Protein AF-A0A966SD67-F1 (afdb_monomer)

Radius of gyration: 31.3 Å; Cα contacts (8 Å, |Δi|>4): 137; chains: 1; bounding box: 55×80×71 Å

Solvent-accessible surface area (backbone atoms only — not comparable to full-atom values): 10879 Å² total; per-residue (Å²): 132,71,41,62,36,94,68,24,52,66,27,73,65,24,35,52,49,42,26,72,75,70,67,47,82,66,73,81,56,51,48,56,58,88,84,40,52,74,69,48,40,53,48,45,33,53,47,33,41,65,71,39,57,46,92,79,68,77,66,20,41,44,98,88,68,47,69,22,74,73,16,25,38,31,42,35,35,52,38,75,61,28,74,40,67,69,51,35,40,47,49,21,53,51,24,55,53,54,49,50,54,53,49,59,54,52,61,71,69,56,75,87,87,64,81,79,78,74,82,86,75,79,79,84,80,82,85,88,86,86,84,86,91,85,81,89,77,96,71,85,84,75,78,70,92,87,66,74,49,75,65,54,57,50,51,53,59,37,50,77,67,67,56,79,84,69,77,59,72,92,74,71,77,133

pLDDT: mean 77.99, std 21.99, range [31.98, 98.06]

Foldseek 3Di:
DDQADPQADGDPVVQVVCCVPVVDNDDFAAQDLVPDDPVNVVVLLVVLCVLLVDPDHDFQADPVQHGDNSQSNCVSNNHHRDSGSVSSVVSNVVSVVSVVVSVVVVVVPPDPPDDPDDPPDPDDDDDDDDDDDDDDDDDDDDDDPPDPPPVRVVVVVCVVVVNPPDDPCVPPDD

Structure (mmCIF, N/CA/C/O backbone):
data_AF-A0A966SD67-F1
#
_entry.id   AF-A0A966SD67-F1
#
loop_
_atom_site.group_PDB
_atom_site.id
_atom_site.type_symbol
_atom_site.label_atom_id
_atom_site.label_alt_id
_atom_site.label_comp_id
_atom_site.label_asym_id
_atom_site.label_entity_id
_atom_site.label_seq_id
_atom_site.pdbx_PDB_ins_code
_atom_site.Cartn_x
_atom_site.Cartn_y
_atom_site.Cartn_z
_atom_site.occupancy
_atom_site.B_iso_or_equiv
_atom_site.auth_seq_id
_atom_site.auth_comp_id
_atom_site.auth_asym_id
_atom_site.auth_atom_id
_atom_site.pdbx_PDB_model_num
ATOM 1 N N . MET A 1 1 ? -14.382 -19.275 8.416 1.00 63.69 1 MET A N 1
ATOM 2 C CA . MET A 1 1 ? -13.190 -18.395 8.353 1.00 63.69 1 MET A CA 1
ATOM 3 C C . MET A 1 1 ? -13.621 -16.963 8.072 1.00 63.69 1 MET A C 1
ATOM 5 O O . MET A 1 1 ? -14.439 -16.780 7.176 1.00 63.69 1 MET A O 1
ATOM 9 N N . PRO A 1 2 ? -13.102 -15.957 8.793 1.00 87.81 2 PRO A N 1
ATOM 10 C CA . PRO A 1 2 ? -13.427 -14.558 8.525 1.00 87.81 2 PRO A CA 1
ATOM 11 C C . PRO A 1 2 ? -12.929 -14.116 7.135 1.00 87.81 2 PRO A C 1
ATOM 13 O O . PRO A 1 2 ? -11.827 -14.461 6.700 1.00 87.81 2 PRO A O 1
ATOM 16 N N . TYR A 1 3 ? -13.742 -13.336 6.413 1.00 93.62 3 TYR A N 1
ATOM 17 C CA . TYR A 1 3 ? -13.381 -12.807 5.085 1.00 93.62 3 TYR A CA 1
ATOM 18 C C . TYR A 1 3 ? -12.369 -11.655 5.148 1.00 93.62 3 TYR A C 1
ATOM 20 O O . TYR A 1 3 ? -11.628 -11.406 4.194 1.00 93.62 3 TYR A O 1
ATOM 28 N N . LYS A 1 4 ? -12.329 -10.950 6.279 1.00 93.50 4 LYS A N 1
ATOM 29 C CA . LYS A 1 4 ? -11.395 -9.857 6.548 1.00 93.50 4 LYS A CA 1
ATOM 30 C C . LYS A 1 4 ? -10.257 -10.387 7.414 1.00 93.50 4 LYS A C 1
ATOM 32 O O . LYS A 1 4 ? -10.512 -11.030 8.424 1.00 93.50 4 LYS A O 1
ATOM 37 N N . ASP A 1 5 ? -9.026 -10.098 7.015 1.00 93.19 5 ASP A N 1
ATOM 38 C CA . ASP A 1 5 ? -7.834 -10.429 7.793 1.00 93.19 5 ASP A CA 1
ATOM 39 C C . ASP A 1 5 ? -7.634 -9.367 8.897 1.00 93.19 5 ASP A C 1
ATOM 41 O O . ASP A 1 5 ? -7.617 -8.169 8.556 1.00 93.19 5 ASP A O 1
ATOM 45 N N . PRO A 1 6 ? -7.486 -9.758 10.180 1.00 92.62 6 PRO A N 1
ATOM 46 C CA . PRO A 1 6 ? -7.185 -8.845 11.284 1.00 92.62 6 PRO A CA 1
ATOM 47 C C . PRO A 1 6 ? -5.946 -7.976 11.040 1.00 92.62 6 PRO A C 1
ATOM 49 O O . PRO A 1 6 ? -5.934 -6.813 11.431 1.00 92.62 6 PRO A O 1
ATOM 52 N N . HIS A 1 7 ? -4.944 -8.490 10.325 1.00 90.94 7 HIS A N 1
ATOM 53 C CA . HIS A 1 7 ? -3.692 -7.788 10.043 1.00 90.94 7 HIS A CA 1
ATOM 54 C C . HIS A 1 7 ? -3.735 -6.899 8.794 1.00 90.94 7 HIS A C 1
ATOM 56 O O . HIS A 1 7 ? -2.781 -6.170 8.541 1.00 90.94 7 HIS A O 1
ATOM 62 N N . GLY A 1 8 ? -4.816 -6.919 8.005 1.00 92.75 8 GLY A N 1
ATOM 63 C CA . GLY A 1 8 ? -4.898 -6.109 6.782 1.00 92.75 8 GLY A CA 1
ATOM 64 C C . GLY A 1 8 ? -5.465 -6.845 5.571 1.00 92.75 8 GLY A C 1
ATOM 65 O O . GLY A 1 8 ? -5.076 -7.964 5.274 1.00 92.75 8 GLY A O 1
ATOM 66 N N . GLY A 1 9 ? -6.322 -6.189 4.783 1.00 92.56 9 GLY A N 1
ATOM 67 C CA . GLY A 1 9 ? -6.795 -6.739 3.503 1.00 92.56 9 GLY A CA 1
ATOM 68 C C . GLY A 1 9 ? -7.723 -7.963 3.608 1.00 92.56 9 GLY A C 1
ATOM 69 O O . GLY A 1 9 ? -8.271 -8.282 4.665 1.00 92.56 9 GLY A O 1
ATOM 70 N N . LEU A 1 10 ? -7.982 -8.610 2.472 1.00 94.75 10 LEU A N 1
ATOM 71 C CA . LEU A 1 10 ? -8.882 -9.765 2.391 1.00 94.75 10 LEU A CA 1
ATOM 72 C C . LEU A 1 10 ? -8.119 -11.081 2.539 1.00 94.75 10 LEU A C 1
ATOM 74 O O . LEU A 1 10 ? -7.076 -11.273 1.901 1.00 94.75 10 LEU A O 1
ATOM 78 N N . THR A 1 11 ? -8.704 -12.017 3.288 1.00 95.12 11 THR A N 1
ATOM 79 C CA . THR A 1 11 ? -8.219 -13.401 3.360 1.00 95.12 11 THR A CA 1
ATOM 80 C C . THR A 1 11 ? -8.403 -14.105 2.013 1.00 95.12 11 THR A C 1
ATOM 82 O O . THR A 1 11 ? -9.103 -13.614 1.123 1.00 95.12 11 THR A O 1
ATOM 85 N N . ALA A 1 12 ? -7.781 -15.274 1.830 1.00 94.94 12 ALA A N 1
ATOM 86 C CA . ALA A 1 12 ? -7.999 -16.082 0.627 1.00 94.94 12 ALA A CA 1
ATOM 87 C C . ALA A 1 12 ? -9.487 -16.430 0.442 1.00 94.94 12 ALA A C 1
ATOM 89 O O . ALA A 1 12 ? -10.030 -16.230 -0.643 1.00 94.94 12 ALA A O 1
ATOM 90 N N . ALA A 1 13 ? -10.157 -16.831 1.528 1.00 95.38 13 ALA A N 1
ATOM 91 C CA . ALA A 1 13 ? -11.598 -17.070 1.547 1.00 95.38 13 ALA A CA 1
ATOM 92 C C . ALA A 1 13 ? -12.397 -15.803 1.200 1.00 95.38 13 ALA A C 1
ATOM 94 O O . ALA A 1 13 ? -13.325 -15.870 0.402 1.00 95.38 13 ALA A O 1
ATOM 95 N N . GLY A 1 14 ? -12.004 -14.637 1.727 1.00 95.94 14 GLY A N 1
ATOM 96 C CA . GLY A 1 14 ? -12.645 -13.364 1.393 1.00 95.94 14 GLY A CA 1
ATOM 97 C C . GLY A 1 14 ? -12.523 -12.991 -0.087 1.00 95.94 14 GLY A C 1
ATOM 98 O O . GLY A 1 14 ? -13.495 -12.542 -0.689 1.00 95.94 14 GLY A O 1
ATOM 99 N N . ARG A 1 15 ? -11.362 -13.225 -0.711 1.00 96.38 15 ARG A N 1
ATOM 100 C CA . ARG A 1 15 ? -11.186 -13.005 -2.159 1.00 96.38 15 ARG A CA 1
ATOM 101 C C . ARG A 1 15 ? -11.969 -14.016 -2.996 1.00 96.38 15 ARG A C 1
ATOM 103 O O . ARG A 1 15 ? -12.545 -13.628 -4.006 1.00 96.38 15 ARG A O 1
ATOM 110 N N . ALA A 1 16 ? -12.025 -15.281 -2.575 1.00 95.81 16 ALA A N 1
ATOM 111 C CA . ALA A 1 16 ? -12.835 -16.304 -3.237 1.00 95.81 16 ALA A CA 1
ATOM 112 C C . ALA A 1 16 ? -14.333 -15.974 -3.160 1.00 95.81 16 ALA A C 1
ATOM 114 O O . ALA A 1 16 ? -15.037 -16.071 -4.162 1.00 95.81 16 ALA A O 1
ATOM 115 N N . HIS A 1 17 ? -14.800 -15.509 -1.998 1.00 95.50 17 HIS A N 1
ATOM 116 C CA . HIS A 1 17 ? -16.160 -15.016 -1.823 1.00 95.50 17 HIS A CA 1
ATOM 117 C C . HIS A 1 17 ? -16.447 -13.835 -2.754 1.00 95.50 17 HIS A C 1
ATOM 119 O O . HIS A 1 17 ? -17.419 -13.880 -3.495 1.00 95.50 17 HIS A O 1
ATOM 125 N N . TYR A 1 18 ? -15.573 -12.824 -2.773 1.00 95.62 18 TYR A N 1
ATOM 126 C CA . TYR A 1 18 ? -15.722 -11.659 -3.650 1.00 95.62 18 TYR A CA 1
ATOM 127 C C . TYR A 1 18 ? -15.741 -12.043 -5.136 1.00 95.62 18 TYR A C 1
ATOM 129 O O . TYR A 1 18 ? -16.536 -11.515 -5.901 1.00 95.62 18 TYR A O 1
ATOM 137 N N . LYS A 1 19 ? -14.921 -13.017 -5.548 1.00 96.50 19 LYS A N 1
ATOM 138 C CA . LYS A 1 19 ? -14.960 -13.556 -6.913 1.00 96.50 19 LYS A CA 1
ATOM 139 C C . LYS A 1 19 ? -16.297 -14.238 -7.222 1.00 96.50 19 LYS A C 1
ATOM 141 O O . LYS A 1 19 ? -16.782 -14.115 -8.338 1.00 96.50 19 LYS A O 1
ATOM 146 N N . ARG A 1 20 ? -16.881 -14.958 -6.259 1.00 95.88 20 ARG A N 1
ATOM 147 C CA . ARG A 1 20 ? -18.165 -15.653 -6.427 1.00 95.88 20 ARG A CA 1
ATOM 148 C C . ARG A 1 20 ? -19.353 -14.690 -6.484 1.00 95.88 20 ARG A C 1
ATOM 150 O O . ARG A 1 20 ? -20.281 -14.968 -7.231 1.00 95.88 20 ARG A O 1
ATOM 157 N N . THR A 1 21 ? -19.342 -13.607 -5.705 1.00 96.56 21 THR A N 1
ATOM 158 C CA . THR A 1 21 ? -20.473 -12.663 -5.640 1.00 96.56 21 THR A CA 1
ATOM 159 C C . THR A 1 21 ? -20.364 -11.526 -6.649 1.00 96.56 21 THR A C 1
ATOM 161 O O . THR A 1 21 ? -21.345 -11.215 -7.308 1.00 96.56 21 THR A O 1
ATOM 164 N N . GLU A 1 22 ? -19.171 -10.950 -6.823 1.00 96.06 22 GLU A N 1
ATOM 165 C CA . GLU A 1 22 ? -18.946 -9.783 -7.693 1.00 96.06 22 GLU A CA 1
ATOM 166 C C . GLU A 1 22 ? -18.318 -10.148 -9.047 1.00 96.06 22 GLU A C 1
ATOM 168 O O . GLU A 1 22 ? -18.077 -9.281 -9.883 1.00 96.06 22 GLU A O 1
ATOM 173 N N . GLY A 1 23 ? -17.936 -11.412 -9.255 1.00 94.19 23 GLY A N 1
ATOM 174 C CA . GLY A 1 23 ? -17.291 -11.885 -10.489 1.00 94.19 23 GLY A CA 1
ATOM 175 C C . GLY A 1 23 ? -15.821 -11.473 -10.662 1.00 94.19 23 GLY A C 1
ATOM 176 O O . GLY A 1 23 ? -15.126 -11.988 -11.539 1.00 94.19 23 GLY A O 1
ATOM 177 N N . ALA A 1 24 ? -15.293 -10.578 -9.823 1.00 94.06 24 ALA A N 1
ATOM 178 C CA . ALA A 1 24 ? -13.945 -10.037 -9.976 1.00 94.06 24 ALA A CA 1
ATOM 179 C C . ALA A 1 24 ? -12.872 -10.857 -9.233 1.00 94.06 24 ALA A C 1
ATOM 181 O O . ALA A 1 24 ? -12.929 -11.087 -8.024 1.00 94.06 24 ALA A O 1
ATOM 182 N N . ASN A 1 25 ? -11.817 -11.250 -9.954 1.00 94.25 25 ASN A N 1
ATOM 183 C CA . ASN A 1 25 ? -10.694 -12.006 -9.396 1.00 94.25 25 ASN A CA 1
ATOM 184 C C . ASN A 1 25 ? -9.660 -11.086 -8.719 1.00 94.25 25 ASN A C 1
ATOM 186 O O . ASN A 1 25 ? -8.635 -10.730 -9.310 1.00 94.25 25 ASN A O 1
ATOM 190 N N . LEU A 1 26 ? -9.931 -10.685 -7.474 1.00 93.75 26 LEU A N 1
ATOM 191 C CA . LEU A 1 26 ? -9.011 -9.846 -6.707 1.00 93.75 26 LEU A CA 1
ATOM 192 C C . LEU A 1 26 ? -7.688 -10.567 -6.426 1.00 93.75 26 LEU A C 1
ATOM 194 O O . LEU A 1 26 ? -7.645 -11.654 -5.847 1.00 93.75 26 LEU A O 1
ATOM 198 N N . LYS A 1 27 ? -6.584 -9.905 -6.775 1.00 94.50 27 LYS A N 1
ATOM 199 C CA . LYS A 1 27 ? -5.230 -10.359 -6.444 1.00 94.50 27 LYS A CA 1
ATOM 200 C C . LYS A 1 27 ? -4.859 -9.967 -5.006 1.00 94.50 27 LYS A C 1
ATOM 202 O O . LYS A 1 27 ? -5.343 -8.946 -4.514 1.00 94.50 27 LYS A O 1
ATOM 207 N N . PRO A 1 28 ? -3.982 -10.731 -4.332 1.00 95.25 28 PRO A N 1
ATOM 208 C CA . PRO A 1 28 ? -3.408 -10.302 -3.062 1.00 95.25 28 PRO A CA 1
ATOM 209 C C . PRO A 1 28 ? -2.537 -9.044 -3.230 1.00 95.25 28 PRO A C 1
ATOM 211 O O . PRO A 1 28 ? -2.063 -8.723 -4.330 1.00 95.25 28 PRO A O 1
ATOM 214 N N . GLY A 1 29 ? -2.320 -8.343 -2.114 1.00 95.00 29 GLY A N 1
ATOM 215 C CA . GLY A 1 29 ? -1.391 -7.219 -2.046 1.00 95.00 29 GLY A CA 1
ATOM 216 C C . GLY A 1 29 ? 0.041 -7.647 -2.374 1.00 95.00 29 GLY A C 1
ATOM 217 O O . GLY A 1 29 ? 0.445 -8.788 -2.141 1.00 95.00 29 GLY A O 1
ATOM 218 N N . VAL A 1 30 ? 0.810 -6.733 -2.963 1.00 97.31 30 VAL A N 1
ATOM 219 C CA . VAL A 1 30 ? 2.197 -6.995 -3.377 1.00 97.31 30 VAL A CA 1
ATOM 220 C C . VAL A 1 30 ? 3.118 -6.759 -2.187 1.00 97.31 30 VAL A C 1
ATOM 222 O O . VAL A 1 30 ? 3.453 -5.616 -1.918 1.00 97.31 30 VAL A O 1
ATOM 225 N N . LYS A 1 31 ? 3.523 -7.818 -1.477 1.00 94.88 31 LYS A N 1
ATOM 226 C CA . LYS A 1 31 ? 4.345 -7.685 -0.260 1.00 94.88 31 LYS A CA 1
ATOM 227 C C . LYS A 1 31 ? 5.820 -7.369 -0.543 1.00 94.88 31 LYS A C 1
ATOM 229 O O . LYS A 1 31 ? 6.410 -6.531 0.122 1.00 94.88 31 LYS A O 1
ATOM 234 N N . ASN A 1 32 ? 6.402 -7.984 -1.574 1.00 94.38 32 ASN A N 1
ATOM 235 C CA . ASN A 1 32 ? 7.828 -7.848 -1.886 1.00 94.38 32 ASN A CA 1
ATOM 236 C C . ASN A 1 32 ? 8.028 -7.031 -3.164 1.00 94.38 32 ASN A C 1
ATOM 238 O O . ASN A 1 32 ? 8.221 -7.588 -4.240 1.00 94.38 32 ASN A O 1
ATOM 242 N N . TYR A 1 33 ? 7.965 -5.699 -3.064 1.00 94.44 33 TYR A N 1
ATOM 243 C CA . TYR A 1 33 ? 8.054 -4.822 -4.241 1.00 94.44 33 TYR A CA 1
ATOM 244 C C . TYR A 1 33 ? 9.338 -5.035 -5.061 1.00 94.44 33 TYR A C 1
ATOM 246 O O . TYR A 1 33 ? 9.281 -5.046 -6.287 1.00 94.44 33 TYR A O 1
ATOM 254 N N . SER A 1 34 ? 10.495 -5.200 -4.413 1.00 92.88 34 SER A N 1
ATOM 255 C CA . SER A 1 34 ? 11.796 -5.246 -5.099 1.00 92.88 34 SER A CA 1
ATOM 256 C C . SER A 1 34 ? 11.910 -6.421 -6.077 1.00 92.88 34 SER A C 1
ATOM 258 O O . SER A 1 34 ? 12.311 -6.220 -7.227 1.00 92.88 34 SER A O 1
ATOM 260 N N . SER A 1 35 ? 11.466 -7.611 -5.661 1.00 94.81 35 SER A N 1
ATOM 261 C CA . SER A 1 35 ? 11.446 -8.835 -6.475 1.00 94.81 35 SER A CA 1
ATOM 262 C C . SER A 1 35 ? 10.172 -9.007 -7.309 1.00 94.81 35 SER A C 1
ATOM 264 O O . SER A 1 35 ? 10.068 -9.949 -8.089 1.00 94.81 35 SER A O 1
ATOM 266 N N . ALA A 1 36 ? 9.198 -8.103 -7.178 1.00 95.31 36 ALA A N 1
ATOM 267 C CA . ALA A 1 36 ? 7.938 -8.198 -7.899 1.00 95.31 36 ALA A CA 1
ATOM 268 C C . ALA A 1 36 ? 8.106 -7.989 -9.415 1.00 95.31 36 ALA A C 1
ATOM 270 O O . ALA A 1 36 ? 8.980 -7.244 -9.883 1.00 95.31 36 ALA A O 1
ATOM 271 N N . SER A 1 37 ? 7.199 -8.597 -10.186 1.00 95.81 37 SER A N 1
ATOM 272 C CA . SER A 1 37 ? 7.109 -8.383 -11.632 1.00 95.81 37 SER A CA 1
ATOM 273 C C . SER A 1 37 ? 6.841 -6.903 -11.965 1.00 95.81 37 SER A C 1
ATOM 275 O O . SER A 1 37 ? 6.275 -6.174 -11.141 1.00 95.81 37 SER A O 1
ATOM 277 N N . PRO A 1 38 ? 7.164 -6.421 -13.181 1.00 95.50 38 PRO A N 1
ATOM 278 C CA . PRO A 1 38 ? 6.844 -5.047 -13.580 1.00 95.50 38 PRO A CA 1
ATOM 279 C C . PRO A 1 38 ? 5.353 -4.700 -13.439 1.00 95.50 38 PRO A C 1
ATOM 281 O O . PRO A 1 38 ? 5.005 -3.586 -13.045 1.00 95.50 38 PRO A O 1
ATOM 284 N N . ALA A 1 39 ? 4.461 -5.657 -13.711 1.00 95.56 39 ALA A N 1
ATOM 285 C CA . ALA A 1 39 ? 3.018 -5.475 -13.560 1.00 95.56 39 ALA A CA 1
ATOM 286 C C . ALA A 1 39 ? 2.601 -5.348 -12.084 1.00 95.56 39 ALA A C 1
ATOM 288 O O . ALA A 1 39 ? 1.791 -4.487 -11.732 1.00 95.56 39 ALA A O 1
ATOM 289 N N . ASP A 1 40 ? 3.177 -6.165 -11.203 1.00 96.75 40 ASP A N 1
ATOM 290 C CA . ASP A 1 40 ? 2.936 -6.083 -9.761 1.00 96.75 40 ASP A CA 1
ATOM 291 C C . ASP A 1 40 ? 3.491 -4.787 -9.165 1.00 96.75 40 ASP A C 1
ATOM 293 O O . ASP A 1 40 ? 2.816 -4.147 -8.360 1.00 96.75 40 ASP A O 1
ATOM 297 N N . LYS A 1 41 ? 4.662 -4.333 -9.624 1.00 97.50 41 LYS A N 1
ATOM 298 C CA . LYS A 1 41 ? 5.235 -3.035 -9.241 1.00 97.50 41 LYS A CA 1
ATOM 299 C C . LYS A 1 41 ? 4.293 -1.883 -9.597 1.00 97.50 41 LYS A C 1
ATOM 301 O O . LYS A 1 41 ? 3.977 -1.055 -8.743 1.00 97.50 41 LYS A O 1
ATOM 306 N N . LYS A 1 42 ? 3.755 -1.872 -10.823 1.00 97.12 42 LYS A N 1
ATOM 307 C CA . LYS A 1 42 ? 2.733 -0.896 -11.245 1.00 97.12 42 LYS A CA 1
ATOM 308 C C . LYS A 1 42 ? 1.477 -0.964 -10.367 1.00 97.12 42 LYS A C 1
ATOM 310 O O . LYS A 1 42 ? 0.950 0.079 -9.980 1.00 97.12 42 LYS A O 1
ATOM 315 N N . ARG A 1 43 ? 1.022 -2.170 -9.999 1.00 97.69 43 ARG A N 1
ATOM 316 C CA . ARG A 1 43 ? -0.128 -2.353 -9.098 1.00 97.69 43 ARG A CA 1
ATOM 317 C C . ARG A 1 43 ? 0.145 -1.791 -7.702 1.00 97.69 43 ARG A C 1
ATOM 319 O O . ARG A 1 43 ? -0.712 -1.094 -7.169 1.00 97.69 43 ARG A O 1
ATOM 326 N N . TRP A 1 44 ? 1.327 -2.042 -7.142 1.00 98.06 44 TRP A N 1
ATOM 327 C CA . TRP A 1 44 ? 1.737 -1.491 -5.848 1.00 98.06 44 TRP A CA 1
ATOM 328 C C . TRP A 1 44 ? 1.747 0.046 -5.869 1.00 98.06 44 TRP A C 1
ATOM 330 O O . TRP A 1 44 ? 1.163 0.680 -4.996 1.00 98.06 44 TRP A O 1
ATOM 340 N N . ILE A 1 45 ? 2.315 0.657 -6.916 1.00 98.06 45 ILE A N 1
ATOM 341 C CA . ILE A 1 45 ? 2.334 2.123 -7.075 1.00 98.06 45 ILE A CA 1
ATOM 342 C C . ILE A 1 45 ? 0.913 2.687 -7.162 1.00 98.06 45 ILE A C 1
ATOM 344 O O . ILE A 1 45 ? 0.602 3.698 -6.529 1.00 98.06 45 ILE A O 1
ATOM 348 N N . SER A 1 46 ? 0.048 2.044 -7.952 1.00 97.69 46 SER A N 1
ATOM 349 C CA . SER A 1 46 ? -1.346 2.461 -8.114 1.00 97.69 46 SER A CA 1
ATOM 350 C C . SER A 1 46 ? -2.108 2.382 -6.793 1.00 97.69 46 SER A C 1
ATOM 352 O O . SER A 1 46 ? -2.775 3.343 -6.415 1.00 97.69 46 SER A O 1
ATOM 354 N N . TRP A 1 47 ? -1.952 1.280 -6.056 1.00 97.50 47 TRP A N 1
ATOM 355 C CA . TRP A 1 47 ? -2.532 1.117 -4.727 1.00 97.50 47 TRP A CA 1
ATOM 356 C C . TRP A 1 47 ? -2.096 2.242 -3.781 1.00 97.50 47 TRP A C 1
ATOM 358 O O . TRP A 1 47 ? -2.952 2.968 -3.274 1.00 97.50 47 TRP A O 1
ATOM 368 N N . ALA A 1 48 ? -0.788 2.453 -3.614 1.00 97.88 48 ALA A N 1
ATOM 369 C CA . ALA A 1 48 ? -0.257 3.470 -2.708 1.00 97.88 48 ALA A CA 1
ATOM 370 C C . ALA A 1 48 ? -0.746 4.881 -3.080 1.00 97.88 48 ALA A C 1
ATOM 372 O O . ALA A 1 48 ? -1.104 5.675 -2.211 1.00 97.88 48 ALA A O 1
ATOM 373 N N . SER A 1 49 ? -0.840 5.168 -4.381 1.00 97.75 49 SER A N 1
ATOM 374 C CA . SER A 1 49 ? -1.357 6.439 -4.898 1.00 97.75 49 SER A CA 1
ATOM 375 C C . SER A 1 49 ? -2.836 6.651 -4.578 1.00 97.75 49 SER A C 1
ATOM 377 O O . SER A 1 49 ? -3.227 7.749 -4.198 1.00 97.75 49 SER A O 1
ATOM 379 N N . ARG A 1 50 ? -3.671 5.612 -4.697 1.00 96.88 50 ARG A N 1
ATOM 380 C CA . ARG A 1 50 ? -5.113 5.717 -4.420 1.00 96.88 50 ARG A CA 1
ATOM 381 C C . ARG A 1 50 ? -5.417 5.790 -2.927 1.00 96.88 50 ARG A C 1
ATOM 383 O O . ARG A 1 50 ? -6.297 6.542 -2.532 1.00 96.88 50 ARG A O 1
ATOM 390 N N . PHE A 1 51 ? -4.699 5.023 -2.109 1.00 95.94 51 PHE A N 1
ATOM 391 C CA . PHE A 1 51 ? -4.963 4.944 -0.671 1.00 95.94 51 PHE A CA 1
ATOM 392 C C . PHE A 1 51 ? -4.369 6.122 0.104 1.00 95.94 51 PHE A C 1
ATOM 394 O O . PHE A 1 51 ? -5.035 6.655 0.989 1.00 95.94 51 PHE A O 1
ATOM 401 N N . TYR A 1 52 ? -3.155 6.558 -0.240 1.00 97.00 52 TYR A N 1
ATOM 402 C CA . TYR A 1 52 ? -2.415 7.560 0.539 1.00 97.00 52 TYR A CA 1
ATOM 403 C C . TYR A 1 52 ? -2.163 8.878 -0.210 1.00 97.00 52 TYR A C 1
ATOM 405 O O . TYR A 1 52 ? -1.695 9.851 0.380 1.00 97.00 52 TYR A O 1
ATOM 413 N N . GLY A 1 53 ? -2.502 8.941 -1.501 1.00 95.81 53 GLY A N 1
ATOM 414 C CA . GLY A 1 53 ? -2.454 10.171 -2.301 1.00 95.81 53 GLY A CA 1
ATOM 415 C C . GLY A 1 53 ? -3.748 10.993 -2.275 1.00 95.81 53 GLY A C 1
ATOM 416 O O . GLY A 1 53 ? -3.795 12.064 -2.875 1.00 95.81 53 GLY A O 1
ATOM 417 N N . GLN A 1 54 ? -4.799 10.519 -1.599 1.00 95.31 54 GLN A N 1
ATOM 418 C CA . GLN A 1 54 ? -6.054 11.264 -1.450 1.00 95.31 54 GLN A CA 1
ATOM 419 C C . GLN A 1 54 ? -5.855 12.562 -0.647 1.00 95.31 54 GLN A C 1
ATOM 421 O O . GLN A 1 54 ? -4.941 12.654 0.169 1.00 95.31 54 GLN A O 1
ATOM 426 N N . LYS A 1 55 ? -6.687 13.588 -0.877 1.00 94.69 55 LYS A N 1
ATOM 427 C CA . LYS A 1 55 ? -6.572 14.870 -0.152 1.00 94.69 55 LYS A CA 1
ATOM 428 C C . LYS A 1 55 ? -6.826 14.687 1.344 1.00 94.69 55 LYS A C 1
ATOM 430 O O . LYS A 1 55 ? -5.981 15.071 2.142 1.00 94.69 55 LYS A O 1
ATOM 435 N N . ASN A 1 56 ? -7.926 14.018 1.678 1.00 94.25 56 ASN A N 1
ATOM 436 C CA . ASN A 1 56 ? -8.346 13.764 3.050 1.00 94.25 56 ASN A CA 1
ATOM 437 C C . ASN A 1 56 ? -8.014 12.317 3.398 1.00 94.25 56 ASN A C 1
ATOM 439 O O . ASN A 1 56 ? -8.674 11.410 2.896 1.00 94.25 56 ASN A O 1
ATOM 443 N N . LEU A 1 57 ? -6.983 12.083 4.209 1.00 93.94 57 LEU A N 1
ATOM 444 C CA . LEU A 1 57 ? -6.698 10.730 4.678 1.00 93.94 57 LEU A CA 1
ATOM 445 C C . LEU A 1 57 ? -7.594 10.395 5.874 1.00 93.94 57 LEU A C 1
ATOM 447 O O . LEU A 1 57 ? -7.818 11.253 6.728 1.00 93.94 57 LEU A O 1
ATOM 451 N N . PRO A 1 58 ? -8.077 9.145 5.979 1.00 91.88 58 PRO A N 1
ATOM 452 C CA . PRO A 1 58 ? -8.671 8.681 7.223 1.00 91.88 58 PRO A CA 1
ATOM 453 C C . PRO A 1 58 ? -7.621 8.717 8.346 1.00 91.88 58 PRO A C 1
ATOM 455 O O . PRO A 1 58 ? -6.422 8.645 8.067 1.00 91.88 58 PRO A O 1
ATOM 458 N 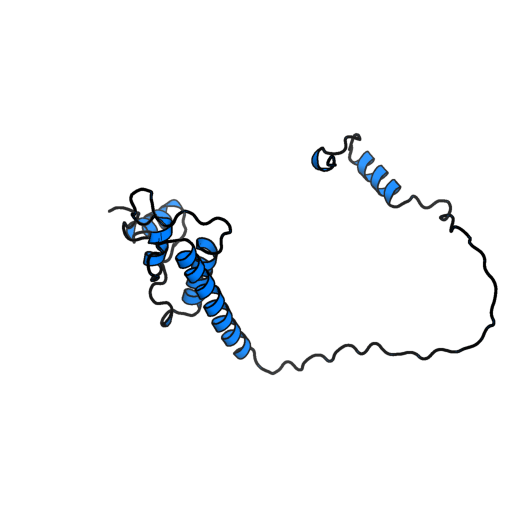N . PRO A 1 59 ? -8.034 8.768 9.621 1.00 94.31 59 PRO A N 1
ATOM 459 C CA . PRO A 1 59 ? -7.094 8.665 10.727 1.00 94.31 59 PRO A CA 1
ATOM 460 C C . PRO A 1 59 ? -6.365 7.314 10.687 1.00 94.31 59 PRO A C 1
ATOM 462 O O . PRO A 1 59 ? -6.953 6.271 10.379 1.00 94.31 59 PRO A O 1
ATOM 465 N N . MET A 1 60 ? -5.064 7.322 10.981 1.00 95.75 60 MET A N 1
ATOM 466 C CA . MET A 1 60 ? -4.245 6.101 10.991 1.00 95.75 60 MET A CA 1
ATOM 467 C C . MET A 1 60 ? -4.350 5.333 12.314 1.00 95.75 60 MET A C 1
ATOM 469 O O . MET A 1 60 ? -4.175 4.116 12.335 1.00 95.75 60 MET A O 1
ATOM 473 N N . LYS A 1 61 ? -4.732 6.020 13.395 1.00 96.31 61 LYS A N 1
ATOM 474 C CA . LYS A 1 61 ? -5.037 5.433 14.701 1.00 96.31 61 LYS A CA 1
ATOM 475 C C . LYS A 1 61 ? -6.482 5.704 15.094 1.00 96.31 61 LYS A C 1
ATOM 477 O O . LYS A 1 61 ? -7.051 6.737 14.751 1.00 96.31 61 LYS A O 1
ATOM 482 N N . LYS A 1 62 ? -7.072 4.749 15.797 1.00 93.88 62 LYS A N 1
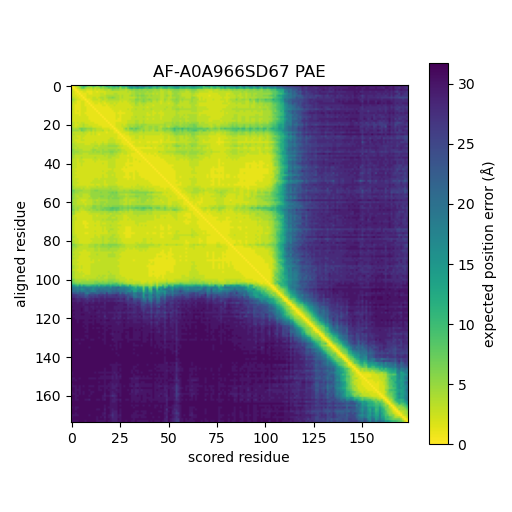ATOM 483 C CA . LYS A 1 62 ? -8.351 4.897 16.490 1.00 93.88 62 LYS A CA 1
ATOM 484 C C . LYS A 1 62 ? -8.155 5.708 17.787 1.00 93.88 62 LYS A C 1
ATOM 486 O O . LYS A 1 62 ? -7.017 5.856 18.234 1.00 93.88 62 LYS A O 1
ATOM 491 N N . PRO A 1 63 ? -9.241 6.151 18.449 1.00 94.25 63 PRO A N 1
ATOM 492 C CA . PRO A 1 63 ? -9.155 6.804 19.760 1.00 94.25 63 PRO A CA 1
ATOM 493 C C . PRO A 1 63 ? -8.465 5.955 20.841 1.00 94.25 63 PRO A C 1
ATOM 495 O O . PRO A 1 63 ? -7.819 6.501 21.724 1.00 94.25 63 PRO A O 1
ATOM 498 N N . ASN A 1 64 ? -8.543 4.623 20.742 1.00 92.56 64 ASN A N 1
ATOM 499 C CA . ASN A 1 64 ? -7.875 3.682 21.651 1.00 92.56 64 ASN A CA 1
ATOM 500 C C . ASN A 1 64 ? -6.381 3.444 21.323 1.00 92.56 64 ASN A C 1
ATOM 502 O O . ASN A 1 64 ? -5.759 2.572 21.918 1.00 92.56 64 ASN A O 1
ATOM 506 N N . GLY A 1 65 ? -5.809 4.160 20.348 1.00 92.56 65 GLY A N 1
ATOM 507 C CA . GLY A 1 65 ? -4.404 4.032 19.942 1.00 92.56 65 GLY A CA 1
ATOM 508 C C . GLY A 1 65 ? -4.104 2.897 18.955 1.00 92.56 65 GLY A C 1
ATOM 509 O O . GLY A 1 65 ? -3.023 2.885 18.361 1.00 92.56 65 GLY A O 1
ATOM 510 N N . GLU A 1 66 ? -5.048 1.986 18.709 1.00 94.06 66 GLU A N 1
ATOM 511 C CA . GLU A 1 66 ? -4.875 0.898 17.745 1.00 94.06 66 GLU A CA 1
ATOM 512 C C . GLU A 1 66 ? -4.849 1.408 16.297 1.00 94.06 66 GLU A C 1
ATOM 514 O O . GLU A 1 66 ? -5.533 2.385 15.964 1.00 94.06 66 GLU A O 1
ATOM 519 N N . PRO A 1 67 ? -4.140 0.719 15.386 1.00 96.44 67 PRO A N 1
ATOM 520 C CA . PRO A 1 67 ? -4.169 1.069 13.977 1.00 96.44 67 PRO A CA 1
ATOM 521 C C . PRO A 1 67 ? -5.574 0.899 13.390 1.00 96.44 67 PRO A C 1
ATOM 523 O O . PRO A 1 67 ? -6.289 -0.078 13.643 1.00 96.44 67 PRO A O 1
ATOM 526 N N . THR A 1 68 ? -5.983 1.854 12.557 1.00 96.12 68 THR A N 1
ATOM 527 C CA . THR A 1 68 ? -7.242 1.737 11.823 1.00 96.12 68 THR A CA 1
ATOM 528 C C . THR A 1 68 ? -7.134 0.704 10.712 1.00 96.12 68 THR A C 1
ATOM 530 O O . THR A 1 68 ? -6.057 0.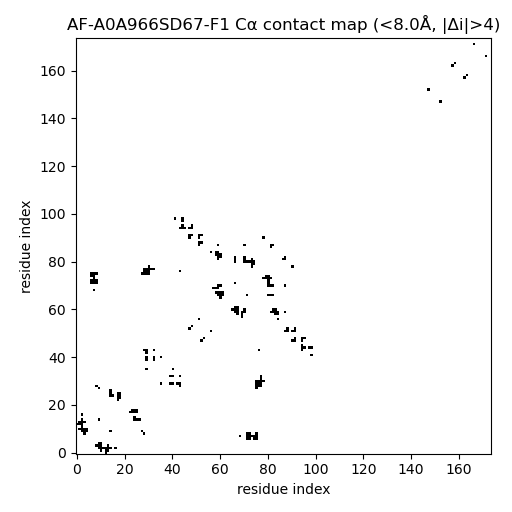302 10.265 1.00 96.12 68 THR A O 1
ATOM 533 N N . ARG A 1 69 ? -8.289 0.306 10.178 1.00 94.12 69 ARG A N 1
ATOM 534 C CA . ARG A 1 69 ? -8.346 -0.588 9.022 1.00 94.12 69 ARG A CA 1
ATOM 535 C C . ARG A 1 69 ? -7.621 -0.020 7.794 1.00 94.12 69 ARG A C 1
ATOM 537 O O . ARG A 1 69 ? -7.036 -0.778 7.017 1.00 94.12 69 ARG A O 1
ATOM 544 N N . ALA A 1 70 ? -7.652 1.302 7.633 1.00 92.88 70 ALA A N 1
ATOM 545 C CA . ALA A 1 70 ? -6.929 1.999 6.578 1.00 92.88 70 ALA A CA 1
ATOM 546 C C . ALA A 1 70 ? -5.408 1.878 6.767 1.00 92.88 70 ALA A C 1
ATOM 548 O O . ALA A 1 70 ? -4.702 1.573 5.806 1.00 92.88 70 ALA A O 1
ATOM 549 N N . ALA A 1 71 ? -4.913 2.017 8.001 1.00 96.25 71 ALA A N 1
ATOM 550 C CA . ALA A 1 71 ? -3.500 1.825 8.317 1.00 96.25 71 ALA A CA 1
ATOM 551 C C . ALA A 1 71 ? -3.056 0.366 8.107 1.00 96.25 71 ALA A C 1
ATOM 553 O O . ALA A 1 71 ? -2.060 0.114 7.433 1.00 96.25 71 ALA A O 1
ATOM 554 N N . LEU A 1 72 ? -3.843 -0.610 8.571 1.00 96.94 72 LEU A N 1
ATOM 555 C CA . LEU A 1 72 ? -3.558 -2.046 8.398 1.00 96.94 72 LEU A CA 1
ATOM 556 C C . LEU A 1 72 ? -3.499 -2.486 6.927 1.00 96.94 72 LEU A C 1
ATOM 558 O O . LEU A 1 72 ? -2.892 -3.500 6.591 1.00 96.94 72 LEU A O 1
ATOM 562 N N . THR A 1 73 ? -4.095 -1.717 6.013 1.00 95.94 73 THR A N 1
ATOM 563 C CA . THR A 1 73 ? -3.963 -1.998 4.579 1.00 95.94 73 THR A CA 1
ATOM 564 C C . THR A 1 73 ? -2.507 -1.879 4.111 1.00 95.94 73 THR A C 1
ATOM 566 O O . THR A 1 73 ? -2.127 -2.615 3.207 1.00 95.94 73 THR A O 1
ATOM 569 N N . ALA A 1 74 ? -1.669 -1.052 4.748 1.00 97.06 74 ALA A N 1
ATOM 570 C CA . ALA A 1 74 ? -0.240 -0.976 4.434 1.00 97.06 74 ALA A CA 1
ATOM 571 C C . ALA A 1 74 ? 0.466 -2.326 4.628 1.00 97.06 74 ALA A C 1
ATOM 573 O O . ALA A 1 74 ? 1.150 -2.800 3.718 1.00 97.06 74 ALA A O 1
ATOM 574 N N . ALA A 1 75 ? 0.200 -2.999 5.752 1.00 96.38 75 ALA A N 1
ATOM 575 C CA . ALA A 1 75 ? 0.773 -4.309 6.064 1.00 96.38 75 ALA A CA 1
ATOM 576 C C . ALA A 1 75 ? 0.364 -5.381 5.044 1.00 96.38 75 ALA A C 1
ATOM 578 O O . ALA A 1 75 ? 1.183 -6.200 4.619 1.00 96.38 75 ALA A O 1
ATOM 579 N N . ALA A 1 76 ? -0.879 -5.331 4.557 1.00 95.88 76 ALA A N 1
ATOM 580 C CA . ALA A 1 76 ? -1.352 -6.233 3.504 1.00 95.88 76 ALA A CA 1
ATOM 581 C C . ALA A 1 76 ? -0.565 -6.097 2.180 1.00 95.88 76 ALA A C 1
ATOM 583 O O . ALA A 1 76 ? -0.572 -7.020 1.362 1.00 95.88 76 ALA A O 1
ATOM 584 N N . TRP A 1 77 ? 0.119 -4.967 1.981 1.00 96.94 77 TRP A N 1
ATOM 585 C CA . TRP A 1 77 ? 0.946 -4.634 0.817 1.00 96.94 77 TRP A CA 1
ATOM 586 C C . TRP A 1 77 ? 2.443 -4.527 1.151 1.00 96.94 77 TRP A C 1
ATOM 588 O O . TRP A 1 77 ? 3.203 -3.926 0.392 1.00 96.94 77 TRP A O 1
ATOM 598 N N . GLY A 1 78 ? 2.871 -5.119 2.271 1.00 95.62 78 GLY A N 1
ATOM 599 C CA . GLY A 1 78 ? 4.282 -5.216 2.655 1.00 95.62 78 GLY A CA 1
ATOM 600 C C . GLY A 1 78 ? 4.928 -3.903 3.092 1.00 95.62 78 GLY A C 1
ATOM 601 O O . GLY A 1 78 ? 6.151 -3.822 3.156 1.00 95.62 78 GLY A O 1
ATOM 602 N N . GLU A 1 79 ? 4.135 -2.875 3.382 1.00 96.69 79 GLU A N 1
ATOM 603 C CA . GLU A 1 79 ? 4.623 -1.654 4.018 1.00 96.69 79 GLU A CA 1
ATOM 604 C C . GLU A 1 79 ? 4.360 -1.707 5.530 1.00 96.69 79 GLU A C 1
ATOM 606 O O . GLU A 1 79 ? 3.404 -2.355 5.968 1.00 96.69 79 GLU A O 1
ATOM 611 N N . PRO A 1 80 ? 5.177 -1.026 6.348 1.00 96.31 80 PRO A N 1
ATOM 612 C CA . PRO A 1 80 ? 4.886 -0.880 7.768 1.00 96.31 80 PRO A CA 1
ATOM 613 C C . PRO A 1 80 ? 3.551 -0.155 7.974 1.00 96.31 80 PRO A C 1
ATOM 615 O O . PRO A 1 80 ? 3.158 0.699 7.176 1.00 96.31 80 PRO A O 1
ATOM 618 N N . VAL A 1 81 ? 2.851 -0.489 9.060 1.00 97.19 81 VAL A N 1
ATOM 619 C CA . VAL A 1 81 ? 1.586 0.161 9.419 1.00 97.19 81 VAL A CA 1
ATOM 620 C C . VAL A 1 81 ? 1.869 1.623 9.794 1.00 97.19 81 VAL A C 1
ATOM 622 O O . VAL A 1 81 ? 2.590 1.857 10.764 1.00 97.19 81 VAL A O 1
ATOM 625 N N . PRO A 1 82 ? 1.339 2.616 9.056 1.00 96.62 82 PRO A N 1
ATOM 626 C CA . PRO A 1 82 ? 1.568 4.019 9.372 1.00 96.62 82 PRO A CA 1
ATOM 627 C C . PRO A 1 82 ? 0.879 4.389 10.689 1.00 96.62 82 PRO A C 1
ATOM 629 O O . PRO A 1 82 ? -0.276 4.034 10.917 1.00 96.62 82 PRO A O 1
ATOM 632 N N . SER A 1 83 ? 1.584 5.122 11.548 1.00 94.88 83 SER A N 1
ATOM 633 C CA . SER A 1 83 ? 1.076 5.615 12.835 1.00 94.88 83 SER A CA 1
ATOM 634 C C . SER A 1 83 ? 0.330 6.943 12.733 1.00 94.88 83 SER A C 1
ATOM 636 O O . SER A 1 83 ? -0.498 7.247 13.588 1.00 94.88 83 SER A O 1
ATOM 638 N N . ASP A 1 84 ? 0.639 7.740 11.715 1.00 95.69 84 ASP A N 1
ATOM 639 C CA . ASP A 1 84 ? 0.184 9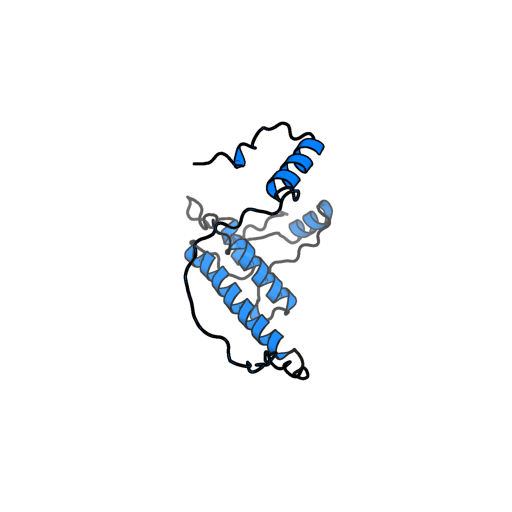.117 11.535 1.00 95.69 84 ASP A CA 1
ATOM 640 C C . ASP A 1 84 ? 0.084 9.465 10.040 1.00 95.69 84 ASP A C 1
ATOM 642 O O . ASP A 1 84 ? 0.462 8.679 9.162 1.00 95.69 84 ASP A O 1
ATOM 646 N N . GLU A 1 85 ? -0.450 10.652 9.737 1.00 95.25 85 GLU A N 1
ATOM 647 C CA . GLU A 1 85 ? -0.598 11.102 8.354 1.00 95.25 85 GLU A CA 1
ATOM 648 C C . GLU A 1 85 ? 0.756 11.248 7.648 1.00 95.25 85 GLU A C 1
ATOM 650 O O . GLU A 1 85 ? 0.868 10.888 6.478 1.00 95.25 85 GLU A O 1
ATOM 655 N N . ARG A 1 86 ? 1.809 11.711 8.330 1.00 95.94 86 ARG A N 1
ATOM 656 C CA . ARG A 1 86 ? 3.133 11.886 7.716 1.00 95.94 86 ARG A CA 1
ATOM 657 C C . ARG A 1 86 ? 3.693 10.548 7.231 1.00 95.94 86 ARG A C 1
ATOM 659 O O . ARG A 1 86 ? 4.170 10.468 6.098 1.00 95.94 86 ARG A O 1
ATOM 666 N N . ALA A 1 87 ? 3.588 9.497 8.040 1.00 96.88 87 ALA A N 1
ATOM 667 C CA . ALA A 1 87 ? 3.970 8.139 7.670 1.00 96.88 87 ALA A CA 1
ATOM 668 C C . ALA A 1 87 ? 3.143 7.633 6.477 1.00 96.88 87 ALA A C 1
ATOM 670 O O . ALA A 1 87 ? 3.692 7.074 5.527 1.00 96.88 87 ALA A O 1
ATOM 671 N N . ALA A 1 88 ? 1.835 7.898 6.465 1.00 96.94 88 ALA A N 1
ATOM 672 C CA . ALA A 1 88 ? 0.977 7.546 5.339 1.00 96.94 88 ALA A CA 1
ATOM 673 C C . ALA A 1 88 ? 1.378 8.290 4.046 1.00 96.94 88 ALA A C 1
ATOM 675 O O . ALA A 1 88 ? 1.509 7.686 2.979 1.00 96.94 88 ALA A O 1
ATOM 676 N N . ARG A 1 89 ? 1.671 9.592 4.131 1.00 97.38 89 ARG A N 1
ATOM 677 C CA . ARG A 1 89 ? 2.167 10.405 3.006 1.00 97.38 89 ARG A CA 1
ATOM 678 C C . ARG A 1 89 ? 3.540 9.947 2.519 1.00 97.38 89 ARG A C 1
ATOM 680 O O . ARG A 1 89 ? 3.805 10.025 1.320 1.00 97.38 89 ARG A O 1
ATOM 687 N N . ALA A 1 90 ? 4.393 9.419 3.396 1.00 97.81 90 ALA A N 1
ATOM 688 C CA . ALA A 1 90 ? 5.675 8.842 3.000 1.00 97.81 90 ALA A CA 1
ATOM 689 C C . ALA A 1 90 ? 5.495 7.624 2.075 1.00 97.81 90 ALA A C 1
ATOM 691 O O . ALA A 1 90 ? 6.235 7.484 1.100 1.00 97.81 90 ALA A O 1
ATOM 692 N N . ILE A 1 91 ? 4.463 6.797 2.293 1.00 97.88 91 ILE A N 1
ATOM 693 C CA . ILE A 1 91 ? 4.114 5.690 1.382 1.00 97.88 91 ILE A CA 1
ATOM 694 C C . ILE A 1 91 ? 3.747 6.237 -0.006 1.00 97.88 91 ILE A C 1
ATOM 696 O O . ILE A 1 91 ? 4.188 5.707 -1.030 1.00 97.88 91 ILE A O 1
ATOM 700 N N . TYR A 1 92 ? 2.989 7.335 -0.064 1.00 97.88 92 TYR A N 1
ATOM 701 C CA . TYR A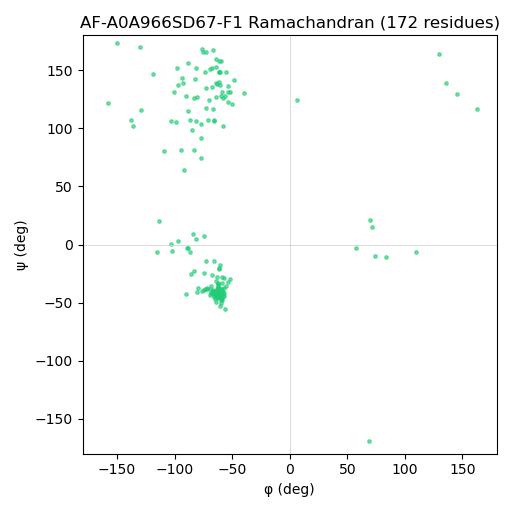 1 92 ? 2.674 7.998 -1.330 1.00 97.88 92 TYR A CA 1
ATOM 702 C C . TYR A 1 92 ? 3.918 8.596 -2.012 1.00 97.88 92 TYR A C 1
ATOM 704 O O . TYR A 1 92 ? 4.119 8.409 -3.214 1.00 97.88 92 TYR A O 1
ATOM 712 N N . ALA A 1 93 ? 4.800 9.256 -1.257 1.00 98.06 93 ALA A N 1
ATOM 713 C CA . ALA A 1 93 ? 6.065 9.774 -1.779 1.00 98.06 93 ALA A CA 1
ATOM 714 C C . ALA A 1 93 ? 6.939 8.649 -2.364 1.00 98.06 93 ALA A C 1
ATOM 716 O O . ALA A 1 93 ? 7.450 8.774 -3.481 1.00 98.06 93 ALA A O 1
ATOM 717 N N . LYS A 1 94 ? 7.014 7.506 -1.670 1.00 97.88 94 LYS A N 1
ATOM 718 C CA . LYS A 1 94 ? 7.679 6.282 -2.139 1.00 97.88 94 LYS A CA 1
ATOM 719 C C . LYS A 1 94 ? 7.090 5.785 -3.460 1.00 97.88 94 LYS A C 1
ATOM 721 O O . LYS A 1 94 ? 7.832 5.389 -4.357 1.00 97.88 94 LYS A O 1
ATOM 726 N N . ALA A 1 95 ? 5.767 5.838 -3.618 1.00 97.56 95 ALA A N 1
ATOM 727 C CA . ALA A 1 95 ? 5.101 5.480 -4.869 1.00 97.56 95 ALA A CA 1
ATOM 728 C C . ALA A 1 95 ? 5.471 6.408 -6.028 1.00 97.56 95 ALA A C 1
ATOM 730 O O . ALA A 1 95 ? 5.714 5.924 -7.133 1.00 97.56 95 ALA A O 1
ATOM 731 N N . ASN A 1 96 ? 5.589 7.713 -5.783 1.00 97.81 96 ASN A N 1
ATOM 732 C CA . ASN A 1 96 ? 6.027 8.667 -6.801 1.00 97.81 96 ASN A CA 1
ATOM 733 C C . ASN A 1 96 ? 7.489 8.458 -7.216 1.00 97.81 96 ASN A C 1
ATOM 735 O O . ASN A 1 96 ? 7.785 8.515 -8.410 1.00 97.81 96 ASN A O 1
ATOM 739 N N . ALA A 1 97 ? 8.386 8.167 -6.270 1.00 97.38 97 ALA A N 1
ATOM 740 C CA . ALA A 1 97 ? 9.776 7.819 -6.574 1.00 97.38 97 ALA A CA 1
ATOM 741 C C . ALA A 1 97 ? 9.853 6.557 -7.452 1.00 97.38 97 ALA A C 1
ATOM 743 O O . ALA A 1 97 ? 10.347 6.605 -8.579 1.00 97.38 97 ALA A O 1
ATOM 744 N N . ARG A 1 98 ? 9.207 5.472 -7.010 1.00 96.56 98 ARG A N 1
ATOM 745 C CA . ARG A 1 98 ? 9.106 4.202 -7.749 1.00 96.56 98 ARG A CA 1
ATOM 746 C C . ARG A 1 98 ? 8.485 4.361 -9.140 1.00 96.56 98 ARG A C 1
ATOM 748 O O . ARG A 1 98 ? 8.907 3.713 -10.096 1.00 96.56 98 ARG A O 1
ATOM 755 N N . LYS A 1 99 ? 7.484 5.234 -9.283 1.00 96.69 99 LYS A N 1
ATOM 756 C CA . LYS A 1 99 ? 6.865 5.554 -10.577 1.00 96.69 99 LYS A CA 1
ATOM 757 C C . LYS A 1 99 ? 7.868 6.193 -11.534 1.00 96.69 99 LYS A C 1
ATOM 759 O O . LYS A 1 99 ? 7.915 5.793 -12.695 1.00 96.69 99 LYS A O 1
ATOM 764 N N . ARG A 1 100 ? 8.668 7.151 -11.057 1.00 95.00 100 ARG A N 1
ATOM 765 C CA . ARG A 1 100 ? 9.713 7.806 -11.858 1.00 95.00 100 ARG A CA 1
ATOM 766 C C . ARG A 1 100 ? 10.798 6.819 -12.274 1.00 95.00 100 ARG A C 1
ATOM 768 O O . ARG A 1 100 ? 11.194 6.835 -13.430 1.00 95.00 100 ARG A O 1
ATOM 775 N N . GLU A 1 101 ? 11.214 5.924 -11.381 1.00 92.56 101 GLU A N 1
ATOM 776 C CA . GLU A 1 101 ? 12.184 4.862 -11.687 1.00 92.56 101 GLU A CA 1
ATOM 777 C C . GLU A 1 101 ? 11.681 3.929 -12.798 1.00 92.56 101 GLU A C 1
ATOM 779 O O . GLU A 1 101 ? 12.390 3.679 -13.773 1.00 92.56 101 GLU A O 1
ATOM 784 N N . LEU A 1 102 ? 10.430 3.458 -12.699 1.00 90.38 102 LEU A N 1
ATOM 785 C CA . LEU A 1 102 ? 9.835 2.604 -13.732 1.00 90.38 102 LEU A CA 1
ATOM 786 C C . LEU A 1 102 ? 9.701 3.330 -15.074 1.00 90.38 102 LEU A C 1
ATOM 788 O O . LEU A 1 102 ? 9.987 2.740 -16.112 1.00 90.38 102 LEU A O 1
ATOM 792 N N . GLN A 1 103 ? 9.294 4.601 -15.061 1.00 87.31 103 GLN A N 1
ATOM 793 C CA . GLN A 1 103 ? 9.173 5.407 -16.278 1.00 87.31 103 GLN A CA 1
ATOM 794 C C . GLN A 1 103 ? 10.539 5.717 -16.895 1.00 87.31 103 GLN A C 1
ATOM 796 O O . GLN A 1 103 ? 10.698 5.598 -18.105 1.00 87.31 103 GLN A O 1
ATOM 801 N N . GLY A 1 104 ? 11.545 6.046 -16.081 1.00 77.88 104 GLY A N 1
ATOM 802 C CA . GLY A 1 104 ? 12.923 6.251 -16.529 1.00 77.88 104 GLY A CA 1
ATOM 803 C C . GLY A 1 104 ? 13.537 4.986 -17.139 1.00 77.88 104 GLY A C 1
ATOM 804 O O . GLY A 1 104 ? 14.286 5.072 -18.110 1.00 77.88 104 GLY A O 1
ATOM 805 N N . GLY A 1 105 ? 13.163 3.805 -16.633 1.00 61.38 105 GLY A N 1
ATOM 806 C CA . GLY A 1 105 ? 13.494 2.514 -17.242 1.00 61.38 105 GLY A CA 1
ATOM 807 C C . GLY A 1 105 ? 12.721 2.219 -18.536 1.00 61.38 105 GLY A C 1
ATOM 808 O O . GLY A 1 105 ? 13.298 1.686 -19.482 1.00 61.38 105 GLY A O 1
ATOM 809 N N . GLU A 1 106 ? 11.438 2.591 -18.620 1.00 58.06 106 GLU A N 1
ATOM 810 C CA . GLU A 1 106 ? 10.618 2.436 -19.835 1.00 58.06 106 GLU A CA 1
ATOM 811 C C . GLU A 1 106 ? 11.063 3.367 -20.974 1.00 58.06 106 GLU A C 1
ATOM 813 O O . GLU A 1 106 ? 11.056 2.952 -22.133 1.00 58.06 106 GLU A O 1
ATOM 818 N N . VAL A 1 107 ? 11.505 4.592 -20.670 1.00 54.56 107 VAL A N 1
ATOM 819 C CA . VAL A 1 107 ? 12.047 5.534 -21.669 1.00 54.56 107 VAL A CA 1
ATOM 820 C C . VAL A 1 107 ? 13.315 4.972 -22.323 1.00 54.56 107 VAL A C 1
ATOM 822 O O . VAL A 1 107 ? 13.484 5.120 -23.530 1.00 54.56 107 VAL A O 1
ATOM 825 N N . LYS A 1 108 ? 14.154 4.234 -21.581 1.00 51.28 108 LYS A N 1
ATOM 826 C CA . LYS A 1 108 ? 15.359 3.577 -22.124 1.00 51.28 108 LYS A CA 1
ATOM 827 C C . LYS A 1 108 ? 15.077 2.352 -23.009 1.00 51.28 108 LYS A C 1
ATOM 829 O O . LYS A 1 108 ? 15.975 1.919 -23.721 1.00 51.28 108 LYS A O 1
ATOM 834 N N . LYS A 1 109 ? 13.859 1.791 -22.998 1.00 50.56 109 LYS A N 1
ATOM 835 C CA . LYS A 1 109 ? 13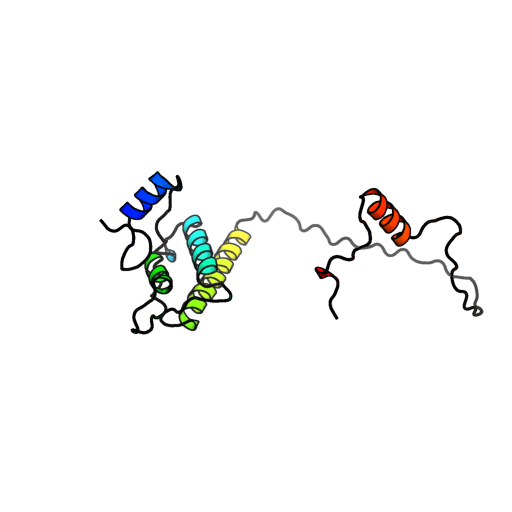.473 0.638 -23.841 1.00 50.56 109 LYS A CA 1
ATOM 836 C C . LYS A 1 109 ? 12.738 1.014 -25.134 1.00 50.56 109 LYS A C 1
ATOM 838 O O . LYS A 1 109 ? 12.347 0.123 -25.884 1.00 50.56 109 LYS A O 1
ATOM 843 N N . LYS A 1 110 ? 12.553 2.306 -25.429 1.00 47.34 110 LYS A N 1
ATOM 844 C CA . LYS A 1 110 ? 12.060 2.758 -26.739 1.00 47.34 110 LYS A CA 1
ATOM 845 C C . LYS A 1 110 ? 13.253 2.960 -27.681 1.00 47.34 110 LYS A C 1
ATOM 847 O O . LYS A 1 110 ? 14.105 3.803 -27.438 1.00 47.34 110 LYS A O 1
ATOM 852 N N . ASN A 1 111 ? 13.306 2.134 -28.725 1.00 48.78 111 ASN A N 1
ATOM 853 C CA . ASN A 1 111 ? 14.322 2.074 -29.782 1.00 48.78 111 ASN A CA 1
ATOM 854 C C . ASN A 1 111 ? 14.805 3.476 -30.254 1.00 48.78 111 ASN A C 1
ATOM 856 O O . ASN A 1 111 ? 13.956 4.295 -30.607 1.00 48.78 111 ASN A O 1
ATOM 860 N N . PRO A 1 112 ? 16.121 3.767 -30.348 1.00 52.31 112 PRO A N 1
ATOM 861 C CA . PRO A 1 112 ? 16.631 5.101 -30.698 1.00 52.31 112 PRO A CA 1
ATOM 862 C C . PRO A 1 112 ? 16.486 5.494 -32.184 1.00 52.31 112 PRO A C 1
ATOM 864 O O . PRO A 1 112 ? 16.978 6.541 -32.597 1.00 52.31 112 PRO A O 1
ATOM 867 N N . LYS A 1 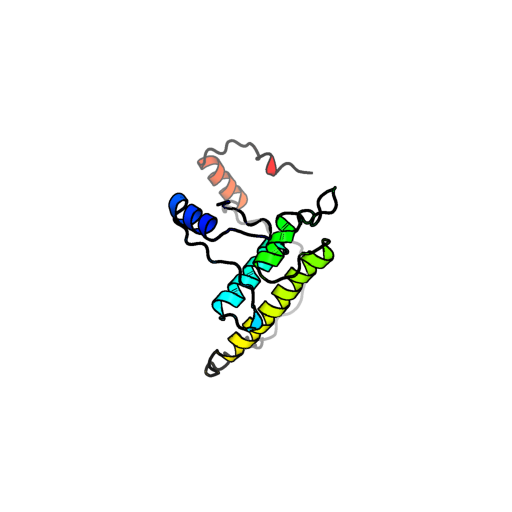113 ? 15.792 4.713 -33.021 1.00 50.47 113 LYS A N 1
ATOM 868 C CA . LYS A 1 113 ? 15.538 5.069 -34.430 1.00 50.47 113 LYS A CA 1
ATOM 869 C C . LYS A 1 113 ? 14.215 5.816 -34.606 1.00 50.47 113 LYS A C 1
ATOM 871 O O . LYS A 1 113 ? 13.313 5.359 -35.296 1.00 50.47 113 LYS A O 1
ATOM 876 N N . ALA A 1 114 ? 14.122 7.001 -34.024 1.00 53.97 114 ALA A N 1
ATOM 877 C CA . ALA A 1 114 ? 13.236 8.041 -34.532 1.00 53.97 114 ALA A CA 1
ATOM 878 C C . ALA A 1 114 ? 14.026 9.347 -34.505 1.00 53.97 114 ALA A C 1
ATOM 880 O O . ALA A 1 114 ? 14.239 9.929 -33.443 1.00 53.97 114 ALA A O 1
ATOM 881 N N . LYS A 1 115 ? 14.518 9.767 -35.677 1.00 51.16 115 LYS A N 1
ATOM 882 C CA . LYS A 1 115 ? 15.180 11.066 -35.842 1.00 51.16 115 LYS A CA 1
ATOM 883 C C . LYS A 1 115 ? 14.242 12.145 -35.278 1.00 51.16 115 LYS A C 1
ATOM 885 O O . LYS A 1 115 ? 13.053 12.113 -35.619 1.00 51.16 115 LYS A O 1
ATOM 890 N N . PRO A 1 116 ? 14.716 13.070 -34.426 1.00 54.34 116 PRO A N 1
ATOM 891 C CA . PRO A 1 116 ? 13.877 14.171 -33.982 1.00 54.34 116 PRO A CA 1
ATOM 892 C C . PRO A 1 116 ? 13.420 14.942 -35.223 1.00 54.34 116 PRO A C 1
ATOM 894 O O . PRO A 1 116 ? 14.239 15.321 -36.061 1.00 54.34 116 PRO A O 1
ATOM 897 N N . LYS A 1 117 ? 12.103 15.127 -35.377 1.00 58.16 117 LYS A N 1
ATOM 898 C CA . LYS A 1 117 ? 11.579 16.025 -36.411 1.00 58.16 117 LYS A CA 1
ATOM 899 C C . LYS A 1 117 ? 12.147 17.421 -36.119 1.00 58.16 117 LYS A C 1
ATOM 901 O O . LYS A 1 117 ? 12.041 17.855 -34.969 1.00 58.16 117 LYS A O 1
ATOM 906 N N . PRO A 1 118 ? 12.772 18.099 -37.095 1.00 52.72 118 PRO A N 1
ATOM 907 C CA . PRO A 1 118 ? 13.339 19.417 -36.857 1.00 52.72 118 PRO A CA 1
ATOM 908 C C . PRO A 1 118 ? 12.228 20.400 -36.457 1.00 52.72 118 PRO A C 1
ATOM 910 O O . PRO A 1 118 ? 11.084 20.245 -36.901 1.00 52.72 118 PRO A O 1
ATOM 913 N N . PRO A 1 119 ? 12.535 21.405 -35.619 1.00 52.28 119 PRO A N 1
ATOM 914 C CA . PRO A 1 119 ? 11.581 22.458 -35.318 1.00 52.28 119 PRO A CA 1
ATOM 915 C C . PRO A 1 119 ? 11.194 23.155 -36.626 1.00 52.28 119 PRO A C 1
ATOM 917 O O . PRO A 1 119 ? 12.058 23.510 -37.426 1.00 52.28 119 PRO A O 1
ATOM 920 N N . PHE A 1 120 ? 9.891 23.332 -36.853 1.00 49.03 120 PHE A N 1
ATOM 921 C CA . PHE A 1 120 ? 9.376 24.114 -37.974 1.00 49.03 120 PHE A CA 1
ATOM 922 C C . PHE A 1 120 ? 9.936 25.543 -37.881 1.00 49.03 120 PHE A C 1
ATOM 924 O O . PHE A 1 120 ? 9.473 26.359 -37.084 1.00 49.03 120 PHE A O 1
ATOM 931 N N . LEU A 1 121 ? 10.955 25.840 -38.688 1.00 53.53 121 LEU A N 1
ATOM 932 C CA . LEU A 1 121 ? 11.477 27.186 -38.886 1.00 53.53 121 LEU A CA 1
ATOM 933 C C . LEU A 1 121 ? 10.435 27.975 -39.684 1.00 53.53 121 LEU A C 1
ATOM 935 O O . LEU A 1 121 ? 10.233 27.748 -40.875 1.00 53.53 121 LEU A O 1
ATOM 939 N N . LYS A 1 122 ? 9.744 28.893 -39.006 1.00 49.34 122 LYS A N 1
ATOM 940 C CA . LYS A 1 122 ? 8.827 29.850 -39.629 1.00 49.34 122 LYS A CA 1
ATOM 941 C C . LYS A 1 122 ? 9.659 30.779 -40.520 1.00 49.34 122 LYS A C 1
ATOM 943 O O . LYS A 1 122 ? 10.440 31.586 -40.017 1.00 49.34 122 LYS A O 1
ATOM 948 N N . GLY A 1 123 ? 9.542 30.605 -41.836 1.00 40.75 123 GLY A N 1
ATOM 949 C CA . GLY A 1 123 ? 10.258 31.396 -42.833 1.00 40.75 123 GLY A CA 1
ATOM 950 C C . GLY A 1 123 ? 9.990 32.892 -42.664 1.00 40.75 123 GLY A C 1
ATOM 951 O O . GLY A 1 123 ? 8.841 33.326 -42.593 1.00 40.75 123 GLY A O 1
ATOM 952 N N . LYS A 1 124 ? 11.070 33.674 -42.589 1.00 43.09 124 LYS A N 1
ATOM 953 C CA . LYS A 1 124 ? 11.053 35.136 -42.659 1.00 43.09 124 LYS A CA 1
ATOM 954 C C . LYS A 1 124 ? 10.973 35.546 -44.134 1.00 43.09 124 LYS A C 1
ATOM 956 O O . LYS A 1 124 ? 11.965 35.437 -44.846 1.00 43.09 124 LYS A O 1
ATOM 961 N N . GLY A 1 125 ? 9.810 36.014 -44.581 1.00 37.78 125 GLY A N 1
ATOM 962 C CA . GLY A 1 125 ? 9.678 36.793 -45.815 1.00 37.78 125 GLY A CA 1
ATOM 963 C C . GLY A 1 125 ? 9.996 38.265 -45.537 1.00 37.78 125 GLY A C 1
ATOM 964 O O . GLY A 1 125 ? 9.450 38.846 -44.603 1.00 37.78 125 GLY A O 1
ATOM 965 N N . LYS A 1 126 ? 10.928 38.831 -46.306 1.00 37.91 126 LYS A N 1
ATOM 966 C CA . LYS A 1 126 ? 11.425 40.218 -46.248 1.00 37.91 126 LYS A CA 1
ATOM 967 C C . LYS A 1 126 ? 10.380 41.212 -46.812 1.00 37.91 126 LYS A C 1
ATOM 969 O O . LYS A 1 126 ? 9.657 40.825 -47.727 1.00 37.91 126 LYS A O 1
ATOM 974 N N . PRO A 1 127 ? 10.293 42.464 -46.318 1.00 46.91 127 PRO A N 1
ATOM 975 C CA . PRO A 1 127 ? 9.283 43.433 -46.755 1.00 46.91 127 PRO A CA 1
ATOM 976 C C . PRO A 1 127 ? 9.747 44.250 -47.975 1.00 46.91 127 PRO A C 1
ATOM 978 O O . PRO A 1 127 ? 10.954 44.469 -48.122 1.00 46.91 127 PRO A O 1
ATOM 981 N N . PRO A 1 128 ? 8.830 44.811 -48.782 1.00 35.84 128 PRO A N 1
ATOM 982 C CA . PRO A 1 128 ? 9.103 46.028 -49.530 1.00 35.84 128 PRO A CA 1
ATOM 983 C C . PRO A 1 128 ? 8.564 47.262 -48.791 1.00 35.84 128 PRO A C 1
ATOM 985 O O . PRO A 1 128 ? 7.464 47.271 -48.242 1.00 35.84 128 PRO A O 1
ATOM 988 N N . ALA A 1 129 ? 9.393 48.301 -48.784 1.00 38.62 129 ALA A N 1
ATOM 989 C CA . ALA A 1 129 ? 9.121 49.620 -48.243 1.00 38.62 129 ALA A CA 1
ATOM 990 C C . ALA A 1 129 ? 8.582 50.563 -49.330 1.00 38.62 129 ALA A C 1
ATOM 992 O O . ALA A 1 129 ? 9.093 50.540 -50.449 1.00 38.62 129 ALA A O 1
ATOM 993 N N . LYS A 1 130 ? 7.635 51.427 -48.937 1.00 35.47 130 LYS A N 1
ATOM 994 C CA . LYS A 1 130 ? 7.540 52.888 -49.168 1.00 35.47 130 LYS A CA 1
ATOM 995 C C . LYS A 1 130 ? 6.081 53.327 -49.356 1.00 35.47 130 LYS A C 1
ATOM 997 O O . LYS A 1 130 ? 5.362 52.773 -50.177 1.00 35.47 130 LYS A O 1
ATOM 1002 N N . GLY A 1 131 ? 5.697 54.354 -48.603 1.00 31.98 131 GLY A N 1
ATOM 1003 C CA . GLY A 1 131 ? 4.435 55.086 -48.707 1.00 31.98 131 GLY A CA 1
ATOM 1004 C C . GLY A 1 131 ? 4.202 55.882 -47.423 1.00 31.98 131 GLY A C 1
ATOM 1005 O O . GLY A 1 131 ? 4.174 55.297 -46.350 1.00 31.98 131 GLY A O 1
ATOM 1006 N N . GLU A 1 132 ? 4.162 57.201 -47.540 1.00 33.25 132 GLU A N 1
ATOM 1007 C CA . GLU A 1 132 ? 4.431 58.217 -46.516 1.00 33.25 132 GLU A CA 1
ATOM 1008 C C . GLU A 1 132 ? 3.327 58.443 -45.455 1.00 33.25 132 GLU A C 1
ATOM 1010 O O . GLU A 1 132 ? 2.192 57.996 -45.584 1.00 33.25 132 GLU A O 1
ATOM 1015 N N . ASN A 1 133 ? 3.708 59.143 -44.377 1.00 33.47 133 ASN A N 1
ATOM 1016 C CA . ASN A 1 133 ? 2.930 59.459 -43.166 1.00 33.47 133 ASN A CA 1
ATOM 1017 C C . ASN A 1 133 ? 1.830 60.519 -43.407 1.00 33.47 133 ASN A C 1
ATOM 1019 O O . ASN A 1 133 ? 2.110 61.539 -44.029 1.00 33.47 133 ASN A O 1
ATOM 1023 N N . SER A 1 134 ? 0.596 60.315 -42.914 1.00 34.84 134 SER A N 1
ATOM 1024 C CA . SER A 1 134 ? -0.098 61.003 -41.778 1.00 34.84 134 SER A CA 1
ATOM 1025 C C . SER A 1 134 ? -1.503 61.475 -42.238 1.00 34.84 134 SER A C 1
ATOM 1027 O O . SER A 1 134 ? -1.678 61.582 -43.449 1.00 34.84 134 SER A O 1
ATOM 1029 N N . PRO A 1 135 ? -2.493 61.843 -41.379 1.00 47.59 135 PRO A N 1
ATOM 1030 C CA . PRO A 1 135 ? -2.594 61.775 -39.912 1.00 47.59 135 PRO A CA 1
ATOM 1031 C C . PRO A 1 135 ? -3.903 61.114 -39.377 1.00 47.59 135 PRO A C 1
ATOM 1033 O O . PRO A 1 135 ? -4.848 60.860 -40.111 1.00 47.59 135 PRO A O 1
ATOM 1036 N N . MET A 1 136 ? -3.922 60.858 -38.060 1.00 44.94 136 MET A N 1
ATOM 1037 C CA . MET A 1 136 ? -5.070 60.708 -37.136 1.00 44.94 136 MET A CA 1
ATOM 1038 C C . MET A 1 136 ? -6.498 60.709 -37.717 1.00 44.94 136 MET A C 1
ATOM 1040 O O . MET A 1 136 ? -6.953 61.737 -38.200 1.00 44.94 136 MET A O 1
ATOM 1044 N N . ASP A 1 137 ? -7.273 59.651 -37.440 1.00 37.56 137 ASP A N 1
ATOM 1045 C CA . ASP A 1 137 ? -8.690 59.824 -37.096 1.00 37.56 137 ASP A CA 1
ATOM 1046 C C . ASP A 1 137 ? -9.256 58.638 -36.302 1.00 37.56 137 ASP A C 1
ATOM 1048 O O . ASP A 1 137 ? -9.256 57.483 -36.730 1.00 37.56 137 ASP A O 1
ATOM 1052 N N . LYS A 1 138 ? -9.770 58.947 -35.109 1.00 49.69 138 LYS A N 1
ATOM 1053 C CA . LYS A 1 138 ? -10.562 58.038 -34.278 1.00 49.69 138 LYS A CA 1
ATOM 1054 C C . LYS A 1 138 ? -11.872 57.759 -35.011 1.00 49.69 138 LYS A C 1
ATOM 1056 O O . LYS A 1 138 ? -12.749 58.620 -35.015 1.00 49.69 138 LYS A O 1
ATOM 1061 N N . LYS A 1 139 ? -12.061 56.570 -35.584 1.00 35.50 139 LYS A N 1
ATOM 1062 C CA . LYS A 1 139 ? -13.390 56.151 -36.048 1.00 35.50 139 LYS A CA 1
ATOM 1063 C C . LYS A 1 139 ? -13.751 54.773 -35.521 1.00 35.50 139 LYS A C 1
ATOM 1065 O O . LYS A 1 139 ? -13.101 53.775 -35.807 1.00 35.50 139 LYS A O 1
ATOM 1070 N N . ALA A 1 140 ? -14.797 54.790 -34.699 1.00 52.09 140 ALA A N 1
ATOM 1071 C CA . ALA A 1 140 ? -15.565 53.643 -34.265 1.00 52.09 140 ALA A CA 1
ATOM 1072 C C . ALA A 1 140 ? -15.971 52.806 -35.483 1.00 52.09 140 ALA A C 1
ATOM 1074 O O . ALA A 1 140 ? -16.645 53.317 -36.380 1.00 52.09 140 ALA A O 1
ATOM 1075 N N . ASP A 1 141 ? -15.563 51.538 -35.506 1.00 41.19 141 ASP A N 1
ATOM 1076 C CA . ASP A 1 141 ? -16.016 50.599 -36.523 1.00 41.19 141 ASP A CA 1
ATOM 1077 C C . ASP A 1 141 ? -17.443 50.160 -36.177 1.00 41.19 141 ASP A C 1
ATOM 1079 O O . ASP A 1 141 ? -17.699 49.424 -35.220 1.00 41.19 141 ASP A O 1
ATOM 1083 N N . LYS A 1 142 ? -18.390 50.730 -36.921 1.00 45.62 142 LYS A N 1
ATOM 1084 C CA . LYS A 1 142 ? -19.798 50.356 -36.912 1.00 45.62 142 LYS A CA 1
ATOM 1085 C C . LYS A 1 142 ? -19.907 49.010 -37.626 1.00 45.62 142 LYS A C 1
ATOM 1087 O O . LYS A 1 142 ? -19.611 48.922 -38.814 1.00 45.62 142 LYS A O 1
ATOM 1092 N N . GLY A 1 143 ? -20.353 47.985 -36.899 1.00 44.16 143 GLY A N 1
ATOM 1093 C CA . GLY A 1 143 ? -20.626 46.659 -37.452 1.00 44.16 143 GLY A CA 1
ATOM 1094 C C . GLY A 1 143 ? -21.476 46.718 -38.728 1.00 44.16 143 GLY A C 1
ATOM 1095 O O . GLY A 1 143 ? -22.386 47.541 -38.847 1.00 44.16 143 GLY A O 1
ATOM 1096 N N . LYS A 1 144 ? -21.144 45.845 -39.688 1.00 47.84 144 LYS A N 1
ATOM 1097 C CA . LYS A 1 144 ? -21.821 45.720 -40.986 1.00 47.84 144 LYS A CA 1
ATOM 1098 C C . LYS A 1 144 ? -23.336 45.519 -40.815 1.00 47.84 144 LYS A C 1
ATOM 1100 O O . LYS A 1 144 ? -23.748 44.697 -39.994 1.00 47.84 144 LYS A O 1
ATOM 1105 N N . PRO A 1 145 ? -24.175 46.203 -41.613 1.00 43.19 145 PRO A N 1
ATOM 1106 C CA . PRO A 1 145 ? -25.619 46.051 -41.531 1.00 43.19 145 PRO A CA 1
ATOM 1107 C C . PRO A 1 145 ? -26.029 44.671 -42.057 1.00 43.19 145 PRO A C 1
ATOM 1109 O O . PRO A 1 145 ? -25.713 44.312 -43.189 1.00 43.19 145 PRO A O 1
ATOM 1112 N N . GLY A 1 146 ? -26.740 43.909 -41.226 1.00 57.75 146 GLY A N 1
ATOM 1113 C CA . GLY A 1 146 ? -27.406 42.664 -41.620 1.00 57.75 146 GLY A CA 1
ATOM 1114 C C . GLY A 1 146 ? -26.805 41.372 -41.065 1.00 57.75 146 GLY A C 1
ATOM 1115 O O . GLY A 1 146 ? -27.421 40.321 -41.221 1.00 57.75 146 GLY A O 1
ATOM 1116 N N . GLU A 1 147 ? -25.664 41.416 -40.374 1.00 55.94 147 GLU A N 1
ATOM 1117 C CA . GLU A 1 147 ? -25.100 40.225 -39.732 1.00 55.94 147 GLU A CA 1
ATOM 1118 C C . GLU A 1 147 ? -25.469 40.213 -38.244 1.00 55.94 147 GLU A C 1
ATOM 1120 O O . GLU A 1 147 ? -24.945 40.992 -37.448 1.00 55.94 147 GLU A O 1
ATOM 1125 N N . LYS A 1 148 ? -26.426 39.349 -37.869 1.00 61.00 148 LYS A N 1
ATOM 1126 C CA . LYS A 1 148 ? -26.827 39.159 -36.467 1.00 61.00 148 LYS A CA 1
ATOM 1127 C C . LYS A 1 148 ? -25.588 38.846 -35.633 1.00 61.00 148 LYS A C 1
ATOM 1129 O O . LYS A 1 148 ? -24.820 37.951 -35.996 1.00 61.00 148 LYS A O 1
ATOM 1134 N N . SER A 1 149 ? -25.413 39.541 -34.508 1.00 69.69 149 SER A N 1
ATOM 1135 C CA . SER A 1 149 ? -24.309 39.264 -33.593 1.00 69.69 149 SER A CA 1
ATOM 1136 C C . SER A 1 149 ? -24.341 37.795 -33.185 1.00 69.69 149 SER A C 1
ATOM 1138 O O . SER A 1 149 ? -25.402 37.186 -33.047 1.00 69.69 149 SER A O 1
ATOM 1140 N N . ARG A 1 150 ? -23.169 37.212 -32.933 1.00 64.50 150 ARG A N 1
ATOM 1141 C CA . ARG A 1 150 ? -23.050 35.848 -32.400 1.00 64.50 150 ARG A CA 1
ATOM 1142 C C . ARG A 1 150 ? -23.907 35.639 -31.143 1.00 64.50 150 ARG A C 1
ATOM 1144 O O . ARG A 1 150 ? -24.352 34.522 -30.893 1.00 64.50 150 ARG A O 1
ATOM 1151 N N . PHE A 1 151 ? -24.129 36.700 -30.365 1.00 57.28 151 PHE A N 1
ATOM 1152 C CA . PHE A 1 151 ? -25.032 36.679 -29.215 1.00 57.28 151 PHE A CA 1
ATOM 1153 C C . PHE A 1 151 ? -26.506 36.558 -29.616 1.00 57.28 151 PHE A C 1
ATOM 1155 O O . PHE A 1 151 ? -27.207 35.730 -29.039 1.00 57.28 151 PHE A O 1
ATOM 1162 N N . ASP A 1 152 ? -26.952 37.289 -30.635 1.00 69.00 152 ASP A N 1
ATOM 1163 C CA . ASP A 1 152 ? -28.334 37.227 -31.132 1.00 69.00 152 ASP A CA 1
ATOM 1164 C C . ASP A 1 152 ? -28.633 35.859 -31.759 1.00 69.00 152 ASP A C 1
ATOM 1166 O O . ASP A 1 152 ? -29.670 35.257 -31.498 1.00 69.00 152 ASP A O 1
ATOM 1170 N N . GLN A 1 153 ? -27.672 35.300 -32.502 1.00 74.31 153 GLN A N 1
ATOM 1171 C CA . GLN A 1 153 ? -27.778 33.945 -33.059 1.00 74.31 153 GLN A CA 1
ATOM 1172 C C . GLN A 1 153 ? -27.875 32.870 -31.964 1.00 74.31 153 GLN A C 1
ATOM 1174 O O . GLN A 1 153 ? -28.534 31.843 -32.137 1.00 74.31 153 GLN A O 1
ATOM 1179 N N . LEU A 1 154 ? -27.198 33.081 -30.830 1.00 70.19 154 LEU A N 1
ATOM 1180 C CA . LEU A 1 154 ? -27.258 32.173 -29.689 1.00 70.19 154 LEU A CA 1
ATOM 1181 C C . LEU A 1 154 ? -28.602 32.289 -28.957 1.00 70.19 154 LEU A C 1
ATOM 1183 O O . LEU A 1 154 ? -29.139 31.265 -28.537 1.00 70.19 154 LEU A O 1
ATOM 1187 N N . ALA A 1 155 ? -29.140 33.504 -28.833 1.00 68.88 155 ALA A N 1
ATOM 1188 C CA . ALA A 1 155 ? -30.433 33.767 -28.211 1.00 68.88 155 ALA A CA 1
ATOM 1189 C C . ALA A 1 155 ? -31.589 33.144 -29.011 1.00 68.88 155 ALA A C 1
ATOM 1191 O O . ALA A 1 155 ? -32.390 32.413 -28.427 1.00 68.88 155 ALA A O 1
ATOM 1192 N N . ASP A 1 156 ? -31.610 33.317 -30.339 1.00 72.00 156 ASP A N 1
ATOM 1193 C CA . ASP A 1 156 ? -32.603 32.687 -31.226 1.00 72.00 156 ASP A CA 1
ATOM 1194 C C . ASP A 1 156 ? -32.565 31.151 -31.092 1.00 72.00 156 ASP A C 1
ATOM 1196 O O . ASP A 1 156 ? -33.588 30.500 -30.882 1.00 72.00 156 ASP A O 1
ATOM 1200 N N . LYS A 1 157 ? -31.362 30.560 -31.073 1.00 73.25 157 LYS A N 1
ATOM 1201 C CA . LYS A 1 157 ? -31.166 29.106 -30.921 1.00 73.25 157 LYS A CA 1
ATOM 1202 C C . LYS A 1 157 ? -31.574 28.565 -29.546 1.00 73.25 157 LYS A C 1
ATOM 1204 O O . LYS A 1 157 ? -31.866 27.376 -29.403 1.00 73.25 157 LYS A O 1
ATOM 1209 N N . MET A 1 158 ? -31.540 29.401 -28.510 1.00 69.44 158 MET A N 1
ATOM 1210 C CA . MET A 1 158 ? -32.032 29.047 -27.176 1.00 69.44 158 MET A CA 1
ATOM 1211 C C . MET A 1 158 ? -33.559 29.163 -27.096 1.00 69.44 158 MET A C 1
ATOM 1213 O O . MET A 1 158 ? -34.192 28.298 -26.488 1.00 69.44 158 MET A O 1
ATOM 1217 N N . ALA A 1 159 ? -34.150 30.161 -27.759 1.00 67.62 159 ALA A N 1
ATOM 1218 C CA . ALA A 1 159 ? -35.598 30.325 -27.863 1.00 67.62 159 ALA A CA 1
ATOM 1219 C C . ALA A 1 159 ? -36.254 29.170 -28.644 1.00 67.62 159 ALA A C 1
ATOM 1221 O O . ALA A 1 159 ? -37.227 28.593 -28.162 1.00 67.62 159 ALA A O 1
ATOM 1222 N N . GLU A 1 160 ? -35.663 28.738 -29.767 1.00 69.88 160 GLU A N 1
ATOM 1223 C CA . GLU A 1 160 ? -36.102 27.548 -30.525 1.00 69.88 160 GLU A CA 1
ATOM 1224 C C . GLU A 1 160 ? -36.081 26.263 -29.686 1.00 69.88 160 GLU A C 1
ATOM 1226 O O . GLU A 1 160 ? -36.865 25.343 -29.905 1.00 69.88 160 GLU A O 1
ATOM 1231 N N . ARG A 1 161 ? -35.198 26.197 -28.683 1.00 70.50 161 ARG A N 1
ATOM 1232 C CA . ARG A 1 161 ? -35.106 25.070 -27.747 1.00 70.50 161 ARG A CA 1
ATOM 1233 C C . ARG A 1 161 ? -36.085 25.153 -26.575 1.00 70.50 161 ARG A C 1
ATOM 1235 O O . ARG A 1 161 ? -35.961 24.363 -25.640 1.00 70.50 161 ARG A O 1
ATOM 1242 N N . GLY A 1 162 ? -37.026 26.099 -26.604 1.00 62.06 162 GLY A N 1
ATOM 1243 C CA . GLY A 1 162 ? -38.030 26.291 -25.558 1.00 62.06 162 GLY A CA 1
ATOM 1244 C C . GLY A 1 162 ? -37.450 26.816 -24.244 1.00 62.06 162 GLY A C 1
ATOM 1245 O O . GLY A 1 162 ? -38.058 26.642 -23.187 1.00 62.06 162 GLY A O 1
ATOM 1246 N N . TYR A 1 163 ? -36.263 27.435 -24.275 1.00 58.06 163 TYR A N 1
ATOM 1247 C CA . TYR A 1 163 ? -35.627 27.957 -23.070 1.00 58.06 163 TYR A CA 1
ATOM 1248 C C . TYR A 1 163 ? -36.299 29.274 -22.664 1.00 58.06 163 TYR A C 1
ATOM 1250 O O . TYR A 1 163 ? -35.939 30.356 -23.120 1.00 58.06 163 TYR A O 1
ATOM 1258 N N . ASN A 1 164 ? -37.316 29.177 -21.809 1.00 60.41 164 ASN A N 1
ATOM 1259 C CA . ASN A 1 164 ? -38.106 30.316 -21.357 1.00 60.41 164 ASN A CA 1
ATOM 1260 C C . ASN A 1 164 ? -37.348 31.137 -20.296 1.00 60.41 164 ASN A C 1
ATOM 1262 O O . ASN A 1 164 ? -37.622 31.016 -19.104 1.00 60.41 164 ASN A O 1
ATOM 1266 N N . GLY A 1 165 ? -36.338 31.903 -20.727 1.00 57.34 165 GLY A N 1
ATOM 1267 C CA . GLY A 1 165 ? -35.825 33.125 -20.081 1.00 57.34 165 GLY A CA 1
ATOM 1268 C C . GLY A 1 165 ? -35.319 33.071 -18.630 1.00 57.34 165 GLY A C 1
ATOM 1269 O O . GLY A 1 165 ? -34.825 34.080 -18.133 1.00 57.34 165 GLY A O 1
ATOM 1270 N N . LYS A 1 166 ? -35.397 31.943 -17.918 1.00 58.69 166 LYS A N 1
ATOM 1271 C CA . LYS A 1 166 ? -34.880 31.818 -16.552 1.00 58.69 166 LYS A CA 1
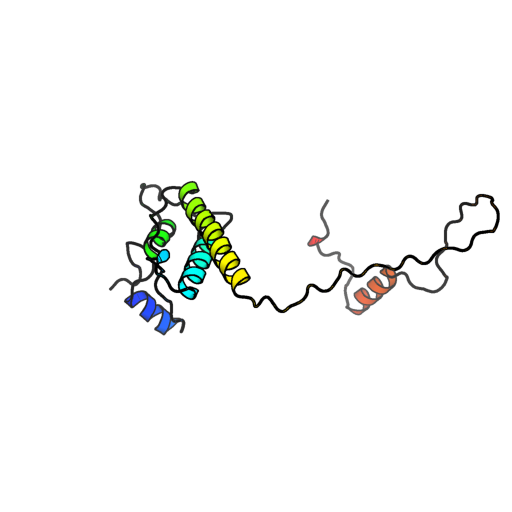ATOM 1272 C C . LYS A 1 166 ? -33.410 31.437 -16.597 1.00 58.69 166 LYS A C 1
ATOM 1274 O O . LYS A 1 166 ? -33.049 30.299 -16.900 1.00 58.69 166 LYS A O 1
ATOM 1279 N N . VAL A 1 167 ? -32.568 32.415 -16.268 1.00 58.38 167 VAL A N 1
ATOM 1280 C CA . VAL A 1 167 ? -31.148 32.201 -15.989 1.00 58.38 167 VAL A CA 1
ATOM 1281 C C . VAL A 1 167 ? -31.038 31.116 -14.909 1.00 58.38 167 VAL A C 1
ATOM 1283 O O . VAL A 1 167 ? -3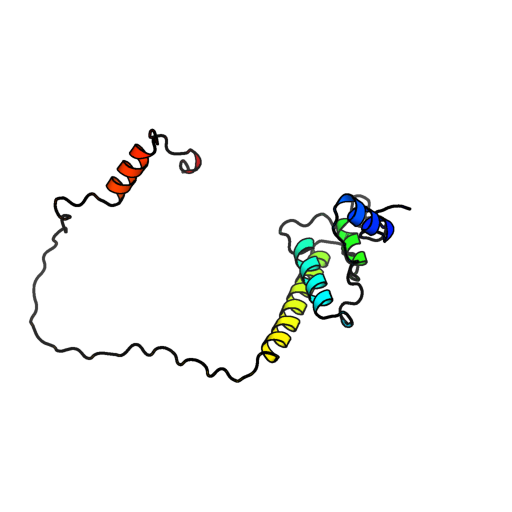1.629 31.266 -13.837 1.00 58.38 167 VAL A O 1
ATOM 1286 N N . PRO A 1 168 ? -30.326 30.009 -15.168 1.00 54.81 168 PRO A N 1
ATOM 1287 C CA . PRO A 1 168 ? -30.172 28.950 -14.185 1.00 54.81 168 PRO A CA 1
ATOM 1288 C C . PRO A 1 168 ? -29.473 29.480 -12.919 1.00 54.81 168 PRO A C 1
ATOM 1290 O O . PRO A 1 168 ? -28.481 30.206 -13.046 1.00 54.81 168 PRO A O 1
ATOM 1293 N N . PRO A 1 169 ? -29.925 29.115 -11.704 1.00 53.19 169 PRO A N 1
ATOM 1294 C CA . PRO A 1 169 ? -29.428 29.689 -10.447 1.00 53.19 169 PRO A CA 1
ATOM 1295 C C . PRO A 1 169 ? -27.926 29.468 -10.213 1.00 53.19 169 PRO A C 1
ATOM 1297 O O . PRO A 1 169 ? -27.306 30.198 -9.447 1.00 53.19 169 PRO A O 1
ATOM 1300 N N . GLN A 1 170 ? -27.297 28.528 -10.923 1.00 59.03 170 GLN A N 1
ATOM 1301 C CA . GLN A 1 170 ? -25.845 28.341 -10.922 1.00 59.03 170 GLN A CA 1
ATOM 1302 C C . GLN A 1 170 ? -25.042 29.508 -11.532 1.00 59.03 170 GLN A C 1
ATOM 1304 O O . GLN A 1 170 ? -23.833 29.571 -11.317 1.00 59.03 170 GLN A O 1
ATOM 1309 N N . PHE A 1 171 ? -25.687 30.427 -12.260 1.00 55.72 171 PHE A N 1
ATOM 1310 C CA . PHE A 1 171 ? -25.067 31.633 -12.826 1.00 55.72 171 PHE A CA 1
ATOM 1311 C C . PHE A 1 171 ? -25.387 32.914 -12.036 1.00 55.72 171 PHE A C 1
ATOM 1313 O O . PHE A 1 171 ? -24.885 33.982 -12.377 1.00 55.72 171 PHE A O 1
ATOM 1320 N N . LEU A 1 172 ? -26.166 32.815 -10.952 1.00 55.16 172 LEU A N 1
ATOM 1321 C CA . LEU A 1 172 ? -26.402 33.910 -10.011 1.00 55.16 172 LEU A CA 1
ATOM 1322 C C . LEU A 1 172 ? -25.414 33.798 -8.843 1.00 55.16 172 LEU A C 1
ATOM 1324 O O . LEU A 1 172 ? -25.735 33.271 -7.781 1.00 55.16 172 LEU A O 1
ATOM 1328 N N . LYS A 1 173 ? -24.185 34.277 -9.055 1.00 57.09 173 LYS A N 1
ATOM 1329 C CA . LYS A 1 173 ? -23.236 34.579 -7.974 1.00 57.09 173 LYS A CA 1
ATOM 1330 C C . LYS A 1 173 ? -22.515 35.899 -8.245 1.00 57.09 173 LYS A C 1
ATOM 1332 O O . LYS A 1 173 ? -21.618 35.952 -9.085 1.00 57.09 173 LYS A O 1
ATOM 1337 N N . LYS A 1 174 ? -22.888 36.923 -7.483 1.00 48.88 174 LYS A N 1
ATOM 1338 C CA . LYS A 1 174 ? -21.967 37.841 -6.809 1.00 48.88 174 LYS A CA 1
ATOM 1339 C C . LYS A 1 174 ? -22.446 37.972 -5.374 1.00 48.88 174 LYS A C 1
ATOM 1341 O O . LYS A 1 174 ? -23.679 38.085 -5.210 1.00 48.88 174 LYS A O 1
#

Nearest PDB structures (foldseek):
  5h3g-assembly1_A  TM=3.153E-01  e=3.410E+00  Oryza sativa Japonica Group

Mean predicted aligned error: 17.48 Å

Sequence (174 aa):
MPYKDPHGGLTAAGRAHYKRTEGANLKPGVKNYSSASPADKKRWISWASRFYGQKNLPPMKKPNGEPTRAALTAAAWGEPVPSDERAARAIYAKANARKRELQGGEVKKKNPKAKPKPPFLKGKGKPPAKGENSPMDKKADKGKPGEKSRFDQLADKMAERGYNGKVPPQFLKK

Secondary structure (DSSP, 8-state):
--SB-TTSSB-HHHHHHHHHHH---PPPP---TTTS-HHHHHHHHHHHHHHHSSSSPPPSB-TTSPBPHHHHHHHHTTSPPPSSHHHHHHHHHHHHHHHHHHHHHHHTTS-S--PPPPP-----PPPPP------------PPPTT---HHHHHHHHHHTTT--S---GGG---